Protein AF-A0A243RUV3-F1 (afdb_monomer_lite)

pLDDT: mean 86.5, std 12.76, range [37.72, 98.06]

Organism: NCBI:txid487165

Structure (mmCIF, N/CA/C/O backbone):
data_AF-A0A243RUV3-F1
#
_entry.id   AF-A0A243RUV3-F1
#
loop_
_atom_site.group_PDB
_atom_site.id
_atom_site.type_symbol
_atom_site.label_atom_id
_atom_site.label_alt_id
_atom_site.label_comp_id
_atom_site.label_asym_id
_atom_site.label_entity_id
_atom_site.label_seq_id
_atom_site.pdbx_PDB_ins_code
_atom_site.Cartn_x
_atom_site.Cartn_y
_atom_site.Cartn_z
_atom_site.occupancy
_atom_site.B_iso_or_equiv
_atom_site.auth_seq_id
_atom_site.auth_comp_id
_atom_site.auth_asym_id
_atom_site.auth_atom_id
_atom_site.pdbx_PDB_model_num
ATOM 1 N N . MET A 1 1 ? 23.366 12.377 -23.221 1.00 41.00 1 MET A N 1
ATOM 2 C CA . MET A 1 1 ? 24.002 11.424 -24.155 1.00 41.00 1 MET A CA 1
ATOM 3 C C . MET A 1 1 ? 22.939 10.445 -24.603 1.00 41.00 1 MET A C 1
ATOM 5 O O . MET A 1 1 ? 22.502 9.644 -23.792 1.00 41.00 1 MET A O 1
ATOM 9 N N . THR A 1 2 ? 22.481 10.547 -25.844 1.00 44.03 2 THR A N 1
ATOM 10 C CA . THR A 1 2 ? 21.639 9.528 -26.481 1.00 44.03 2 THR A CA 1
ATOM 11 C C . THR A 1 2 ? 22.569 8.424 -26.976 1.00 44.03 2 THR A C 1
ATOM 13 O O . THR A 1 2 ? 23.494 8.696 -27.740 1.00 44.03 2 THR A O 1
ATOM 16 N N . THR A 1 3 ? 22.408 7.205 -26.468 1.00 53.72 3 THR A N 1
ATOM 17 C CA . THR A 1 3 ? 23.190 6.041 -26.911 1.00 53.72 3 THR A CA 1
ATOM 18 C C . THR A 1 3 ? 22.533 5.416 -28.142 1.00 53.72 3 THR A C 1
ATOM 20 O O . THR A 1 3 ? 21.348 5.642 -28.381 1.00 53.72 3 THR A O 1
ATOM 23 N N . ALA A 1 4 ? 23.282 4.627 -28.922 1.00 57.22 4 ALA A N 1
ATOM 24 C CA . ALA A 1 4 ? 22.764 3.947 -30.119 1.00 57.22 4 ALA A CA 1
ATOM 25 C C . ALA A 1 4 ? 21.472 3.151 -29.833 1.00 57.22 4 ALA A C 1
ATOM 27 O O . ALA A 1 4 ? 20.513 3.256 -30.590 1.00 57.22 4 ALA A O 1
ATOM 28 N N . ALA A 1 5 ? 21.390 2.520 -28.657 1.00 56.03 5 ALA A N 1
ATOM 29 C CA . ALA A 1 5 ? 20.204 1.814 -28.168 1.00 56.03 5 ALA A CA 1
ATOM 30 C C . ALA A 1 5 ? 18.927 2.681 -28.106 1.00 56.03 5 ALA A C 1
ATOM 32 O O . ALA A 1 5 ? 17.821 2.172 -28.245 1.00 56.03 5 ALA A O 1
ATOM 33 N N . SER A 1 6 ? 19.047 4.004 -27.925 1.00 54.16 6 SER A N 1
ATOM 34 C CA . SER A 1 6 ? 17.889 4.915 -27.929 1.00 54.16 6 SER A CA 1
ATOM 35 C C . SER A 1 6 ? 17.273 5.097 -29.324 1.00 54.16 6 SER A C 1
ATOM 37 O O . SER A 1 6 ? 16.126 5.521 -29.425 1.00 54.16 6 SER A O 1
ATOM 39 N N . ALA A 1 7 ? 18.025 4.803 -30.392 1.00 54.91 7 ALA A N 1
ATOM 40 C CA . ALA A 1 7 ? 17.592 4.943 -31.784 1.00 54.91 7 ALA A CA 1
ATOM 41 C C . ALA A 1 7 ? 17.065 3.631 -32.394 1.00 54.91 7 ALA A C 1
ATOM 43 O O . ALA A 1 7 ? 16.468 3.661 -33.466 1.00 54.91 7 ALA A O 1
ATOM 44 N N . GLU A 1 8 ? 17.254 2.496 -31.717 1.00 61.12 8 GLU A N 1
ATOM 45 C CA . GLU A 1 8 ? 16.872 1.170 -32.222 1.00 61.12 8 GLU A CA 1
ATOM 46 C C . GLU A 1 8 ? 15.370 0.874 -32.080 1.00 61.12 8 GLU A C 1
ATOM 48 O O . GLU A 1 8 ? 14.877 -0.112 -32.615 1.00 61.12 8 GLU A O 1
ATOM 53 N N . GLY A 1 9 ? 14.609 1.718 -31.370 1.00 53.69 9 GLY A N 1
ATOM 54 C CA . GLY A 1 9 ? 13.151 1.579 -31.256 1.00 53.69 9 GLY A CA 1
ATOM 55 C C . GLY A 1 9 ? 12.680 0.324 -30.506 1.00 53.69 9 GLY A C 1
ATOM 56 O O . GLY A 1 9 ? 11.476 0.071 -30.440 1.00 53.69 9 GLY A O 1
ATOM 57 N N . HIS A 1 10 ? 13.594 -0.453 -29.916 1.00 58.78 10 HIS A N 1
ATOM 58 C CA . HIS A 1 10 ? 13.257 -1.662 -29.176 1.00 58.78 10 HIS A CA 1
ATOM 59 C C . HIS A 1 10 ? 12.590 -1.333 -27.840 1.00 58.78 10 HIS A C 1
ATOM 61 O O . HIS A 1 10 ? 13.180 -0.790 -26.904 1.00 58.78 10 HIS A O 1
ATOM 67 N N . LEU A 1 11 ? 11.322 -1.718 -27.745 1.00 56.41 11 LEU A N 1
ATOM 68 C CA . LEU A 1 11 ? 10.546 -1.678 -26.520 1.00 56.41 11 LEU A CA 1
ATOM 69 C C . LEU A 1 11 ? 10.925 -2.893 -25.657 1.00 56.41 11 LEU A C 1
ATOM 71 O O . LEU A 1 11 ? 10.431 -3.994 -25.878 1.00 56.41 11 LEU A O 1
ATOM 75 N N . THR A 1 12 ? 11.725 -2.687 -24.606 1.00 60.53 12 THR A N 1
ATOM 76 C CA . THR A 1 12 ? 12.103 -3.709 -23.594 1.00 60.53 12 THR A CA 1
ATOM 77 C C . THR A 1 12 ? 10.920 -4.320 -22.820 1.00 60.53 12 THR A C 1
ATOM 79 O O . THR A 1 12 ? 11.106 -5.176 -21.956 1.00 60.53 12 THR A O 1
ATOM 82 N N . TYR A 1 13 ? 9.696 -3.891 -23.129 1.00 58.69 13 TYR A N 1
ATOM 83 C CA . TYR A 1 13 ? 8.435 -4.338 -22.545 1.00 58.69 13 TYR A CA 1
ATOM 84 C C . TYR A 1 13 ? 7.962 -5.694 -23.100 1.00 58.69 13 TYR A C 1
ATOM 86 O O . TYR A 1 13 ? 7.248 -6.407 -22.400 1.00 58.69 13 TYR A O 1
ATOM 94 N N . GLY A 1 14 ? 8.314 -6.030 -24.349 1.00 67.56 14 GLY A N 1
ATOM 95 C CA . GLY A 1 14 ? 7.879 -7.256 -25.035 1.00 67.56 14 GLY A CA 1
ATOM 96 C C . GLY A 1 14 ? 8.864 -8.415 -24.889 1.00 67.56 14 GLY A C 1
ATOM 97 O O . GLY A 1 14 ? 9.911 -8.255 -24.265 1.00 67.56 14 GLY A O 1
ATOM 98 N N . SER A 1 15 ? 8.543 -9.574 -25.469 1.00 74.69 15 SER A N 1
ATOM 99 C CA . SER A 1 15 ? 9.487 -10.691 -25.625 1.00 74.69 15 SER A CA 1
ATOM 100 C C . SER A 1 15 ? 10.705 -10.275 -26.452 1.00 74.69 15 SER A C 1
ATOM 102 O O . SER A 1 15 ? 10.614 -9.371 -27.284 1.00 74.69 15 SER A O 1
ATOM 104 N N . ASP A 1 16 ? 11.846 -10.927 -26.220 1.00 80.38 16 ASP A N 1
ATOM 105 C CA . ASP A 1 16 ? 13.035 -10.677 -27.036 1.00 80.38 16 ASP A CA 1
ATOM 106 C C . ASP A 1 16 ? 12.762 -11.066 -28.502 1.00 80.38 16 ASP A C 1
ATOM 108 O O . ASP A 1 16 ? 12.071 -12.065 -28.728 1.00 80.38 16 ASP A O 1
ATOM 112 N N . PRO A 1 17 ? 13.273 -10.303 -29.486 1.00 82.12 17 PRO A N 1
ATOM 113 C CA . PRO A 1 17 ? 13.240 -10.701 -30.890 1.00 82.12 17 PRO A CA 1
ATOM 114 C C . PRO A 1 17 ? 13.829 -12.099 -31.097 1.00 82.12 17 PRO A C 1
ATOM 116 O O . PRO A 1 17 ? 14.770 -12.498 -30.401 1.00 82.12 17 PRO A O 1
ATOM 119 N N . ASP A 1 18 ? 13.310 -12.836 -32.079 1.00 83.50 18 ASP A N 1
ATOM 120 C CA . ASP A 1 18 ? 13.775 -14.198 -32.368 1.00 83.50 18 ASP A CA 1
ATOM 121 C C . ASP A 1 18 ? 15.278 -14.236 -32.709 1.00 83.50 18 ASP A C 1
ATOM 123 O O . ASP A 1 18 ? 15.975 -15.193 -32.358 1.00 83.50 18 ASP A O 1
ATOM 127 N N . ASP A 1 19 ? 15.792 -13.168 -33.321 1.00 88.19 19 ASP A N 1
ATOM 128 C CA . ASP A 1 19 ? 17.187 -12.975 -33.716 1.00 88.19 19 ASP A CA 1
ATOM 129 C C . ASP A 1 19 ? 18.068 -12.307 -32.644 1.00 88.19 19 ASP A C 1
ATOM 131 O O . ASP A 1 19 ? 19.265 -12.127 -32.871 1.00 88.19 19 ASP A O 1
ATOM 135 N N . ALA A 1 20 ? 17.526 -12.006 -31.458 1.00 84.06 20 ALA A N 1
ATOM 136 C CA . ALA A 1 20 ? 18.275 -11.338 -30.398 1.00 84.06 20 ALA A CA 1
ATOM 137 C C . ALA A 1 20 ? 19.474 -12.172 -29.926 1.00 84.06 20 ALA A C 1
ATOM 139 O O . ALA A 1 20 ? 19.337 -13.355 -29.574 1.00 84.06 20 ALA A O 1
ATOM 140 N N . THR A 1 21 ? 20.640 -11.533 -29.840 1.00 88.88 21 THR A N 1
ATOM 141 C CA . THR A 1 21 ? 21.879 -12.161 -29.372 1.00 88.88 21 THR A CA 1
ATOM 142 C C . THR A 1 21 ? 21.812 -12.503 -27.875 1.00 88.88 21 THR A C 1
ATOM 144 O O . THR A 1 21 ? 21.025 -11.920 -27.125 1.00 88.88 21 THR A O 1
ATOM 147 N N . PRO A 1 22 ? 22.659 -13.421 -27.366 1.00 90.44 22 PRO A N 1
ATOM 148 C CA . PRO A 1 22 ? 22.691 -13.730 -25.93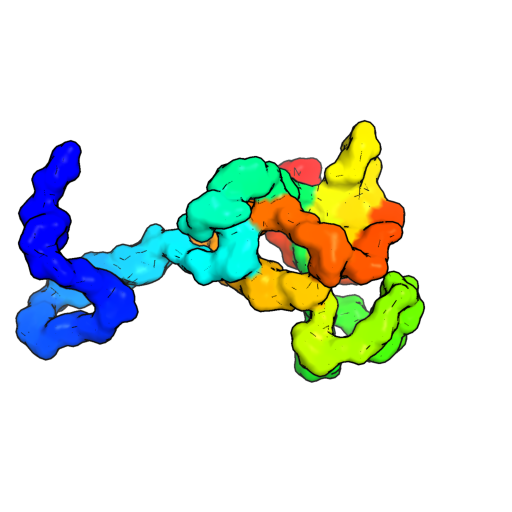4 1.00 90.44 22 PRO A CA 1
ATOM 149 C C . PRO A 1 22 ? 22.967 -12.512 -25.039 1.00 90.44 22 PRO A C 1
ATOM 151 O O . PRO A 1 22 ? 22.401 -12.416 -23.950 1.00 90.44 22 PRO A O 1
ATOM 154 N N . LEU A 1 23 ? 23.808 -11.574 -25.495 1.00 85.38 23 LEU A N 1
ATOM 155 C CA . LEU A 1 23 ? 24.090 -10.342 -24.757 1.00 85.38 23 LEU A CA 1
ATOM 156 C C . LEU A 1 23 ? 22.866 -9.421 -24.732 1.00 85.38 23 LEU A C 1
ATOM 158 O O . LEU A 1 23 ? 22.523 -8.915 -23.668 1.00 85.38 23 LEU A O 1
ATOM 162 N N . GLU A 1 24 ? 22.180 -9.246 -25.862 1.00 82.88 24 GLU A N 1
ATOM 163 C CA . GLU A 1 24 ? 20.942 -8.456 -25.936 1.00 82.88 24 GLU A CA 1
ATOM 164 C C . GLU A 1 24 ? 19.859 -9.021 -25.021 1.00 82.88 24 GLU A C 1
ATOM 166 O O . GLU A 1 24 ? 19.275 -8.278 -24.238 1.00 82.88 24 GLU A O 1
ATOM 171 N N . ARG A 1 25 ? 19.648 -10.343 -25.029 1.00 85.12 25 ARG A N 1
ATOM 172 C CA . ARG A 1 25 ? 18.694 -10.998 -24.119 1.00 85.12 25 ARG A CA 1
ATOM 173 C C . ARG A 1 25 ? 19.064 -10.777 -22.653 1.00 85.12 25 ARG A C 1
ATOM 175 O O . ARG A 1 25 ? 18.193 -10.479 -21.839 1.00 85.12 25 ARG A O 1
ATOM 182 N N . ALA A 1 26 ? 20.349 -10.876 -22.305 1.00 84.31 26 ALA A N 1
ATOM 183 C CA . ALA A 1 26 ? 20.820 -10.628 -20.943 1.00 84.31 26 ALA A CA 1
ATOM 184 C C . ALA A 1 26 ? 20.628 -9.161 -20.516 1.00 84.31 26 ALA A C 1
ATOM 186 O O . ALA A 1 26 ? 20.179 -8.898 -19.400 1.00 84.31 26 ALA A O 1
ATOM 187 N N . VAL A 1 27 ? 20.918 -8.205 -21.404 1.00 84.00 27 VAL A N 1
ATOM 188 C CA . VAL A 1 27 ? 20.706 -6.771 -21.160 1.00 84.00 27 VAL A CA 1
ATOM 189 C C . VAL A 1 27 ? 19.216 -6.448 -21.058 1.00 84.00 27 VAL A C 1
ATOM 191 O O . VAL A 1 27 ? 18.831 -5.716 -20.152 1.00 84.00 27 VAL A O 1
ATOM 194 N N . ASN A 1 28 ? 18.364 -7.026 -21.906 1.00 81.56 28 ASN A N 1
ATOM 195 C CA . ASN A 1 28 ? 16.911 -6.856 -21.840 1.00 81.56 28 ASN A CA 1
ATOM 196 C C . ASN A 1 28 ? 16.333 -7.438 -20.549 1.00 81.56 28 ASN A C 1
ATOM 198 O O . ASN A 1 28 ? 15.515 -6.789 -19.900 1.00 81.56 28 ASN A O 1
ATOM 202 N N . ALA A 1 29 ? 16.780 -8.627 -20.139 1.00 81.12 29 ALA A N 1
ATOM 203 C CA . ALA A 1 29 ? 16.393 -9.224 -18.866 1.00 81.12 29 ALA A CA 1
ATOM 204 C C . ALA A 1 29 ? 16.801 -8.327 -17.687 1.00 81.12 29 ALA A C 1
ATOM 206 O O . ALA A 1 29 ? 15.963 -7.994 -16.851 1.00 81.12 29 ALA A O 1
ATOM 207 N N . LEU A 1 30 ? 18.050 -7.849 -17.665 1.00 80.75 30 LEU A N 1
ATOM 208 C CA . LEU A 1 30 ? 18.520 -6.911 -16.646 1.00 80.75 30 LEU A CA 1
ATOM 209 C C . LEU A 1 30 ? 17.715 -5.607 -16.663 1.00 80.75 30 LEU A C 1
ATOM 211 O O . LEU A 1 30 ? 17.329 -5.112 -15.611 1.00 80.75 30 LEU A O 1
ATOM 215 N N . ALA A 1 31 ? 17.430 -5.057 -17.842 1.00 78.75 31 ALA A N 1
ATOM 216 C CA . ALA A 1 31 ? 16.652 -3.836 -17.987 1.00 78.75 31 ALA A CA 1
ATOM 217 C C . ALA A 1 31 ? 15.224 -4.003 -17.453 1.00 78.75 31 ALA A C 1
ATOM 219 O O . ALA A 1 31 ? 14.724 -3.084 -16.810 1.00 78.75 31 ALA A O 1
ATOM 220 N N . ARG A 1 32 ? 14.584 -5.162 -17.669 1.00 75.50 32 ARG A N 1
ATOM 221 C CA . ARG A 1 32 ? 13.261 -5.488 -17.107 1.00 75.50 32 ARG A CA 1
ATOM 222 C C . ARG A 1 32 ? 13.307 -5.590 -15.578 1.00 75.50 32 ARG A C 1
ATOM 224 O O . ARG A 1 32 ? 12.443 -5.018 -14.920 1.00 75.50 32 ARG A O 1
ATOM 231 N N . GLU A 1 33 ? 14.332 -6.229 -15.015 1.00 72.38 33 GLU A N 1
ATOM 232 C CA . GLU A 1 33 ? 14.500 -6.366 -13.557 1.00 72.38 33 GLU A CA 1
ATOM 233 C C . GLU A 1 33 ? 14.864 -5.043 -12.862 1.00 72.38 33 GLU A C 1
ATOM 235 O O . GLU A 1 33 ? 14.368 -4.719 -11.780 1.00 72.38 33 GLU A O 1
ATOM 240 N N . VAL A 1 34 ? 15.701 -4.226 -13.504 1.00 71.38 34 VAL A N 1
ATOM 241 C CA . VAL A 1 34 ? 16.138 -2.906 -13.019 1.00 71.38 34 VAL A CA 1
ATOM 242 C C . VAL A 1 34 ? 15.124 -1.818 -13.393 1.00 71.38 34 VAL A C 1
ATOM 244 O O . VAL A 1 34 ? 15.339 -0.631 -13.131 1.00 71.38 34 VAL A O 1
ATOM 247 N N . ARG A 1 35 ? 13.970 -2.173 -13.951 1.00 72.44 35 ARG A N 1
ATOM 248 C CA . ARG A 1 35 ? 12.933 -1.191 -14.227 1.00 72.44 35 ARG A CA 1
ATOM 249 C C . ARG A 1 35 ? 12.144 -0.839 -12.972 1.00 72.44 35 ARG A C 1
ATOM 251 O O . ARG A 1 35 ? 11.942 -1.655 -12.074 1.00 72.44 35 ARG A O 1
ATOM 258 N N . HIS A 1 36 ? 11.678 0.402 -12.915 1.00 70.00 36 HIS A N 1
ATOM 259 C CA . HIS A 1 36 ? 10.619 0.778 -11.992 1.00 70.00 36 HIS A CA 1
ATOM 260 C C . HIS A 1 36 ? 9.320 0.066 -12.399 1.00 70.00 36 HIS A C 1
ATOM 262 O O . HIS A 1 36 ? 8.911 0.136 -13.560 1.00 70.00 36 HIS A O 1
ATOM 268 N N . TYR A 1 37 ? 8.706 -0.658 -11.462 1.00 80.69 37 TYR A N 1
ATOM 269 C CA . TYR A 1 37 ? 7.400 -1.267 -11.688 1.00 80.69 37 TYR A CA 1
ATOM 270 C C . TYR A 1 37 ? 6.342 -0.182 -11.505 1.00 80.69 37 TYR A C 1
ATOM 272 O O . TYR A 1 37 ? 6.151 0.286 -10.384 1.00 80.69 37 TYR A O 1
ATOM 280 N N . HIS A 1 38 ? 5.690 0.223 -12.591 1.00 86.12 38 HIS A N 1
ATOM 281 C CA . HIS A 1 38 ? 4.627 1.218 -12.526 1.00 86.12 38 HIS A CA 1
ATOM 282 C C . HIS A 1 38 ? 3.350 0.620 -11.939 1.00 86.12 38 HIS A C 1
ATOM 284 O O . HIS A 1 38 ? 3.009 -0.534 -12.213 1.00 86.12 38 HIS A O 1
ATOM 290 N N . PHE A 1 39 ? 2.641 1.400 -11.132 1.00 88.75 39 PHE A N 1
ATOM 291 C CA . PHE A 1 39 ? 1.387 0.986 -10.508 1.00 88.75 39 PHE A CA 1
ATOM 292 C C . PHE A 1 39 ? 0.409 2.160 -10.398 1.00 88.75 39 PHE A C 1
ATOM 294 O O . PHE A 1 39 ? 0.843 3.307 -10.359 1.00 88.75 39 PHE A O 1
ATOM 301 N N . PRO A 1 40 ? -0.913 1.912 -10.326 1.00 90.00 40 PRO A N 1
ATOM 302 C CA . PRO A 1 40 ? -1.881 2.995 -10.169 1.00 90.00 40 PRO A CA 1
ATOM 303 C C . PRO A 1 40 ? -1.568 3.821 -8.920 1.00 90.00 40 PRO A C 1
ATOM 305 O O . PRO A 1 40 ? -1.493 3.251 -7.831 1.00 90.00 40 PRO A O 1
ATOM 308 N N . GLY A 1 41 ? -1.404 5.136 -9.043 1.00 89.12 41 GLY A N 1
ATOM 309 C CA . GLY A 1 41 ? -1.015 5.984 -7.920 1.00 89.12 41 GLY A CA 1
ATOM 310 C C . GLY A 1 41 ? 0.490 6.020 -7.635 1.00 89.12 41 GLY A C 1
ATOM 311 O O . GLY A 1 41 ? 0.873 6.382 -6.523 1.00 89.12 41 GLY A O 1
ATOM 312 N N . ASP A 1 42 ? 1.344 5.640 -8.586 1.00 89.44 42 ASP A N 1
ATOM 313 C CA . ASP A 1 42 ? 2.797 5.840 -8.508 1.00 89.44 42 ASP A CA 1
ATOM 314 C C . ASP A 1 42 ? 3.239 7.268 -8.885 1.00 89.44 42 ASP A C 1
ATOM 316 O O . ASP A 1 42 ? 4.420 7.591 -8.749 1.00 89.44 42 ASP A O 1
ATOM 320 N N . GLY A 1 43 ? 2.307 8.128 -9.321 1.00 87.44 43 GLY A N 1
ATOM 321 C CA . GLY A 1 43 ? 2.583 9.519 -9.683 1.00 87.44 43 GLY A CA 1
ATOM 322 C C . GLY A 1 43 ? 3.125 9.712 -11.099 1.00 87.44 43 GLY A C 1
ATOM 323 O O . GLY A 1 43 ? 3.541 10.815 -11.436 1.00 87.44 43 GLY A O 1
ATOM 324 N N . CYS A 1 44 ? 3.151 8.666 -11.930 1.00 86.38 44 CYS A N 1
ATOM 325 C CA . CYS A 1 44 ? 3.692 8.750 -13.290 1.00 86.38 44 CYS A CA 1
ATOM 326 C C . CYS A 1 44 ? 2.673 9.227 -14.334 1.00 86.38 44 CYS A C 1
ATOM 328 O O . CYS A 1 44 ? 3.048 9.497 -15.476 1.00 86.38 44 CYS A O 1
ATOM 330 N N . LEU A 1 45 ? 1.392 9.305 -13.970 1.00 86.25 45 LEU A N 1
ATOM 331 C CA . LEU A 1 45 ? 0.354 9.865 -14.830 1.00 86.25 45 LEU A CA 1
ATOM 332 C C . LEU A 1 45 ? 0.342 11.402 -14.723 1.00 86.25 45 LEU A C 1
ATOM 334 O O . LEU A 1 45 ? 0.502 11.913 -13.613 1.00 86.25 45 LEU A O 1
ATOM 338 N N . PRO A 1 46 ? 0.107 12.149 -15.822 1.00 84.00 46 PRO A N 1
ATOM 339 C CA . PRO A 1 46 ? 0.060 13.616 -15.791 1.00 84.00 46 PRO A CA 1
ATOM 340 C C . PRO A 1 46 ? -0.928 14.177 -14.760 1.00 84.00 46 PRO A C 1
ATOM 342 O O . PRO A 1 46 ? -0.654 15.171 -14.098 1.00 84.00 46 PRO A O 1
ATOM 345 N N . GLU A 1 47 ? -2.071 13.518 -14.569 1.00 84.88 47 GLU A N 1
ATOM 346 C CA . GLU A 1 47 ? -3.069 13.888 -13.561 1.00 84.88 47 GLU A CA 1
ATOM 347 C C . GLU A 1 47 ? -2.625 13.639 -12.105 1.00 84.88 47 GLU A C 1
ATOM 349 O O . GLU A 1 47 ? -3.289 14.083 -11.164 1.00 84.88 47 GLU A O 1
ATOM 354 N N . GLU A 1 48 ? -1.521 12.920 -11.897 1.00 86.62 48 GLU A N 1
ATOM 355 C CA . GLU A 1 48 ? -0.956 12.607 -10.584 1.00 86.62 48 GLU A CA 1
ATOM 356 C C . GLU A 1 48 ? 0.349 13.349 -10.280 1.00 86.62 48 GLU A C 1
ATOM 358 O O . GLU A 1 48 ? 0.777 13.326 -9.128 1.00 86.62 48 GLU A O 1
ATOM 363 N N . GLU A 1 49 ? 0.935 14.038 -11.261 1.00 81.62 49 GLU A N 1
ATOM 364 C CA . GLU A 1 49 ? 2.252 14.684 -11.163 1.00 81.62 49 GLU A CA 1
ATOM 365 C C . GLU A 1 49 ? 2.330 15.694 -10.004 1.00 81.62 49 GLU A C 1
ATOM 367 O O . GLU A 1 49 ? 3.299 15.713 -9.244 1.00 81.62 49 GLU A O 1
ATOM 372 N N . ASP A 1 50 ? 1.261 16.467 -9.796 1.00 87.50 50 ASP A N 1
ATOM 373 C CA . ASP A 1 50 ? 1.175 17.465 -8.724 1.00 87.50 50 ASP A CA 1
ATOM 374 C C . ASP A 1 50 ? 0.675 16.893 -7.384 1.00 87.50 50 ASP A C 1
ATOM 376 O O . ASP A 1 50 ? 0.625 17.601 -6.369 1.00 87.50 50 ASP A O 1
ATOM 380 N N . ARG A 1 51 ? 0.261 15.618 -7.337 1.00 90.00 51 ARG A N 1
ATOM 381 C CA . ARG A 1 51 ? -0.272 15.022 -6.105 1.00 90.00 51 ARG A CA 1
ATOM 382 C C . ARG A 1 51 ? 0.886 14.668 -5.167 1.00 90.00 51 ARG A C 1
ATOM 384 O O . ARG A 1 51 ? 1.763 13.887 -5.529 1.00 90.00 51 ARG A O 1
ATOM 391 N N . PRO A 1 52 ? 0.883 15.159 -3.914 1.00 92.50 52 PRO A N 1
ATOM 392 C CA . PRO A 1 52 ? 1.966 14.873 -2.982 1.00 92.50 52 PRO A CA 1
ATOM 393 C C . PRO A 1 52 ? 2.015 13.382 -2.653 1.00 92.50 52 PRO A C 1
ATOM 395 O O . PRO A 1 52 ? 0.974 12.742 -2.503 1.00 92.50 52 PRO A O 1
ATOM 398 N N . THR A 1 53 ? 3.212 12.829 -2.478 1.00 93.44 53 THR A N 1
ATOM 399 C CA . THR A 1 53 ? 3.387 11.440 -2.036 1.00 93.44 53 THR A CA 1
ATOM 400 C C . THR A 1 53 ? 3.152 11.282 -0.539 1.00 93.44 53 THR A C 1
ATOM 402 O O . THR A 1 53 ? 3.390 12.197 0.254 1.00 93.44 53 THR A O 1
ATOM 405 N N . VAL A 1 54 ? 2.699 10.096 -0.133 1.00 93.94 54 VAL A N 1
ATOM 406 C CA . VAL A 1 54 ? 2.531 9.743 1.282 1.00 93.94 54 VAL A CA 1
ATOM 407 C C . VAL A 1 54 ? 3.675 8.843 1.702 1.00 93.94 54 VAL A C 1
ATOM 409 O O . VAL A 1 54 ? 3.787 7.704 1.257 1.00 93.94 54 VAL A O 1
ATOM 412 N N . ARG A 1 55 ? 4.512 9.335 2.617 1.00 93.31 55 ARG A N 1
ATOM 413 C CA . ARG A 1 55 ? 5.525 8.495 3.260 1.00 93.31 55 ARG A CA 1
ATOM 414 C C . ARG A 1 55 ? 4.834 7.470 4.145 1.00 93.31 55 ARG A C 1
ATOM 416 O O . ARG A 1 55 ? 4.084 7.821 5.055 1.00 93.31 55 ARG A O 1
ATOM 423 N N . LEU A 1 56 ? 5.111 6.203 3.887 1.00 95.44 56 LEU A N 1
ATOM 424 C CA . LEU A 1 56 ? 4.531 5.089 4.623 1.00 95.44 56 LEU A CA 1
ATOM 425 C C . LEU A 1 56 ? 5.580 4.524 5.568 1.00 95.44 56 LEU A C 1
ATOM 427 O O . LEU A 1 56 ? 6.728 4.353 5.172 1.00 95.44 56 LEU A O 1
ATOM 431 N N . ALA A 1 57 ? 5.193 4.231 6.803 1.00 95.00 57 ALA A N 1
ATOM 432 C CA . ALA A 1 57 ? 5.979 3.407 7.714 1.00 95.00 57 ALA A CA 1
ATOM 433 C C . ALA A 1 57 ? 5.897 1.935 7.296 1.00 95.00 57 ALA A C 1
ATOM 435 O O . ALA A 1 57 ? 6.882 1.206 7.319 1.00 95.00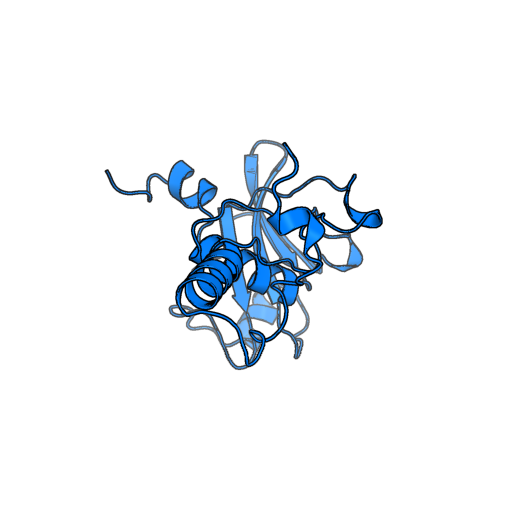 57 ALA A O 1
ATOM 436 N N . GLY A 1 58 ? 4.719 1.513 6.853 1.00 95.75 58 GLY A N 1
ATOM 437 C CA . GLY A 1 58 ? 4.481 0.175 6.351 1.00 95.75 58 GLY A CA 1
ATOM 438 C C . GLY A 1 58 ? 3.054 0.022 5.864 1.00 95.75 58 GLY A C 1
ATOM 439 O O . GLY A 1 58 ? 2.236 0.939 5.982 1.00 95.75 58 GLY A O 1
ATOM 440 N N . VAL A 1 59 ? 2.762 -1.142 5.306 1.00 97.06 59 VAL A N 1
ATOM 441 C CA . VAL A 1 59 ? 1.439 -1.464 4.783 1.00 97.06 59 VAL A CA 1
ATOM 442 C C . VAL A 1 59 ? 0.981 -2.846 5.218 1.00 97.06 59 VAL A C 1
ATOM 444 O O . VAL A 1 59 ? 1.789 -3.735 5.491 1.00 97.06 59 VAL A O 1
ATOM 447 N N . VAL A 1 60 ? -0.334 -3.021 5.253 1.00 96.50 60 VAL A N 1
ATOM 448 C CA . VAL A 1 60 ? -1.001 -4.313 5.423 1.00 96.50 60 VAL A CA 1
ATOM 449 C C . VAL A 1 60 ? -1.973 -4.486 4.265 1.00 96.50 60 VAL A C 1
ATOM 451 O O . VAL A 1 60 ? -2.671 -3.539 3.913 1.00 96.50 60 VAL A O 1
ATOM 454 N N . VAL A 1 61 ? -2.044 -5.676 3.675 1.00 96.31 61 VAL A N 1
ATOM 455 C CA . VAL A 1 61 ? -3.061 -6.003 2.669 1.00 96.31 61 VAL A CA 1
ATOM 456 C C . VAL A 1 61 ? -3.973 -7.074 3.246 1.00 96.31 61 VAL A C 1
ATOM 458 O O . VAL A 1 61 ? -3.507 -8.150 3.606 1.00 96.31 61 VAL A O 1
ATOM 461 N N . LEU A 1 62 ? -5.261 -6.763 3.346 1.00 96.25 62 LEU A N 1
ATOM 462 C CA . LEU A 1 62 ? -6.297 -7.652 3.856 1.00 96.25 62 LEU A CA 1
ATOM 463 C C . LEU A 1 62 ? -7.152 -8.129 2.688 1.00 96.25 62 LEU A C 1
ATOM 465 O O . LEU A 1 62 ? -7.740 -7.309 1.982 1.00 96.25 62 LEU A O 1
ATOM 469 N N . ARG A 1 63 ? -7.236 -9.444 2.490 1.00 95.62 63 ARG A N 1
ATOM 470 C CA . ARG A 1 63 ? -8.087 -10.060 1.468 1.00 95.62 63 ARG A CA 1
ATOM 471 C C . ARG A 1 63 ? -8.832 -11.258 2.044 1.00 95.62 63 ARG A C 1
ATOM 473 O O . ARG A 1 63 ? -8.209 -11.999 2.804 1.00 95.62 63 ARG A O 1
ATOM 480 N N . PRO A 1 64 ? -10.068 -11.531 1.584 1.00 93.12 64 PRO A N 1
ATOM 481 C CA . PRO A 1 64 ? -10.838 -12.700 2.016 1.00 93.12 64 PRO A CA 1
ATOM 482 C C . PRO A 1 64 ? -10.045 -14.016 1.969 1.00 93.12 64 PRO A C 1
ATOM 484 O O . PRO A 1 64 ? -10.081 -14.805 2.904 1.00 93.12 64 PRO A O 1
ATOM 487 N N . ALA A 1 65 ? -9.274 -14.233 0.898 1.00 88.75 65 ALA A N 1
ATOM 488 C CA . ALA A 1 65 ? -8.520 -15.470 0.678 1.00 88.75 65 ALA A CA 1
ATOM 489 C C . ALA A 1 65 ? -7.038 -15.404 1.095 1.00 88.75 65 ALA A C 1
ATOM 491 O O . ALA A 1 65 ? -6.315 -16.385 0.942 1.00 88.75 65 ALA A O 1
ATOM 492 N N . SER A 1 66 ? -6.545 -14.249 1.550 1.00 87.31 66 SER A N 1
ATOM 493 C CA . SER A 1 66 ? -5.111 -14.034 1.775 1.00 87.31 66 SER A CA 1
ATOM 494 C C . SER A 1 66 ? -4.890 -12.991 2.863 1.00 87.31 66 SER A C 1
ATOM 496 O O . SER A 1 66 ? -4.542 -11.841 2.581 1.00 87.31 66 SER A O 1
ATOM 498 N N . MET A 1 67 ? -5.091 -13.410 4.109 1.00 92.75 67 MET A N 1
ATOM 499 C CA . MET A 1 67 ? -4.791 -12.596 5.283 1.00 92.75 67 MET A CA 1
ATOM 500 C C . MET A 1 67 ? -3.286 -12.614 5.605 1.00 92.75 67 MET A C 1
ATOM 502 O O . MET A 1 67 ? -2.615 -13.614 5.337 1.00 92.75 67 MET A O 1
ATOM 506 N N . PRO A 1 68 ? -2.729 -11.526 6.171 1.00 89.94 68 PRO A N 1
ATOM 507 C CA . PRO A 1 68 ? -1.329 -11.481 6.577 1.00 89.94 68 PRO A CA 1
ATOM 508 C C . PRO A 1 68 ? -0.984 -12.561 7.606 1.00 89.94 68 PRO A C 1
ATOM 510 O O . PRO A 1 68 ? -1.706 -12.761 8.585 1.00 89.94 68 PRO A O 1
ATOM 513 N N . SER A 1 69 ? 0.173 -13.202 7.437 1.00 84.88 69 SER A N 1
ATOM 514 C CA . SER A 1 69 ? 0.697 -14.159 8.414 1.00 84.88 69 SER A CA 1
ATOM 515 C C . SER A 1 69 ? 0.828 -13.519 9.801 1.00 84.88 69 SER A C 1
ATOM 517 O O . SER A 1 69 ? 1.419 -12.450 9.949 1.00 84.88 69 SER A O 1
ATOM 519 N N . GLY A 1 70 ? 0.298 -14.190 10.826 1.00 84.56 70 GLY A N 1
ATOM 520 C CA . GLY A 1 70 ? 0.307 -13.715 12.215 1.00 84.56 70 GLY A CA 1
ATOM 521 C C . GLY A 1 70 ? -0.975 -13.000 12.649 1.00 84.56 70 GLY A C 1
ATOM 522 O O . GLY A 1 70 ? -1.152 -12.761 13.842 1.00 84.56 70 GLY A O 1
ATOM 523 N N . MET A 1 71 ? -1.889 -12.708 11.721 1.00 87.38 71 MET A N 1
ATOM 524 C CA . MET A 1 71 ? -3.240 -12.257 12.043 1.00 87.38 71 MET A CA 1
ATOM 525 C C . MET A 1 71 ? -4.138 -13.474 12.314 1.00 87.38 71 MET A C 1
ATOM 527 O O . MET A 1 71 ? -4.228 -14.372 11.483 1.00 87.38 71 MET A O 1
ATOM 531 N N . GLN A 1 72 ? -4.748 -13.523 13.502 1.00 88.31 72 GLN A N 1
ATOM 532 C CA . GLN A 1 72 ? -5.643 -14.619 13.912 1.00 88.31 72 GLN A CA 1
ATOM 533 C C . GLN A 1 72 ? -7.109 -14.353 13.548 1.00 88.31 72 GLN A C 1
ATOM 535 O O . GLN A 1 72 ? -7.901 -15.288 13.504 1.00 88.31 72 GLN A O 1
ATOM 540 N N . GLU A 1 73 ? -7.469 -13.088 13.313 1.00 92.31 73 GLU A N 1
ATOM 541 C CA . GLU A 1 73 ? -8.810 -12.708 12.863 1.00 92.31 73 GLU A CA 1
ATOM 542 C C . GLU A 1 73 ? -9.020 -13.063 11.385 1.00 92.31 73 GLU A C 1
ATOM 544 O O . GLU A 1 73 ? -8.104 -12.994 10.558 1.00 92.31 73 GLU A O 1
ATOM 549 N N . THR A 1 74 ? -10.257 -13.418 11.062 1.00 95.19 74 THR A N 1
ATOM 550 C CA . THR A 1 74 ? -10.748 -13.553 9.689 1.00 95.19 74 THR A CA 1
ATOM 551 C C . THR A 1 74 ? -10.825 -12.190 8.996 1.00 95.19 74 THR A C 1
ATOM 553 O O . THR A 1 74 ? -10.769 -11.132 9.632 1.00 95.19 74 THR A O 1
ATOM 556 N N . TYR A 1 75 ? -10.958 -12.193 7.668 1.00 96.62 75 TYR A N 1
ATOM 557 C CA . TYR A 1 75 ? -11.099 -10.956 6.901 1.00 96.62 75 TYR A CA 1
ATOM 558 C C . TYR A 1 75 ? -12.332 -10.149 7.335 1.00 96.62 75 TYR A C 1
ATOM 560 O O . TYR A 1 75 ? -12.264 -8.927 7.474 1.00 96.62 75 TYR A O 1
ATOM 568 N N . GLU A 1 76 ? -13.445 -10.828 7.594 1.00 96.62 76 GLU A N 1
ATOM 569 C CA . GLU A 1 76 ? -14.710 -10.230 8.008 1.00 96.62 76 GLU A CA 1
ATOM 570 C C . GLU A 1 76 ? -14.600 -9.600 9.402 1.00 96.62 76 GLU A C 1
ATOM 572 O O . GLU A 1 76 ? -15.017 -8.457 9.595 1.00 96.62 76 GLU A O 1
ATOM 577 N N . GLU A 1 77 ? -13.975 -10.294 10.356 1.00 96.31 77 GLU A N 1
ATOM 578 C CA . GLU A 1 77 ? -13.700 -9.756 11.695 1.00 96.31 77 GLU A CA 1
ATOM 579 C C . GLU A 1 77 ? -12.797 -8.517 11.630 1.00 96.31 77 GLU A C 1
ATOM 581 O O . GLU A 1 77 ? -13.095 -7.501 12.266 1.00 96.31 77 GLU A O 1
ATOM 586 N N . ALA A 1 78 ? -11.753 -8.555 10.793 1.00 96.00 78 ALA A N 1
ATOM 587 C CA . ALA A 1 78 ? -10.881 -7.408 10.570 1.00 96.00 78 ALA A CA 1
ATOM 588 C C . ALA A 1 78 ? -11.656 -6.213 9.989 1.00 96.00 78 ALA A C 1
ATOM 590 O O . ALA A 1 78 ? -11.461 -5.080 10.434 1.00 96.00 78 ALA A O 1
ATOM 591 N N . CYS A 1 79 ? -12.565 -6.443 9.035 1.00 97.00 79 CYS A N 1
ATOM 592 C CA . CYS A 1 79 ? -13.410 -5.390 8.463 1.00 97.00 79 CYS A CA 1
ATOM 593 C C . CYS A 1 79 ? -14.333 -4.761 9.515 1.00 97.00 79 CYS A C 1
ATOM 595 O O . CYS A 1 79 ? -14.397 -3.533 9.616 1.00 97.00 79 CYS A O 1
ATOM 597 N N . VAL A 1 80 ? -14.972 -5.583 10.356 1.00 96.94 80 VAL A N 1
ATOM 598 C CA . VAL A 1 80 ? -15.815 -5.110 11.467 1.00 96.94 80 VAL A CA 1
ATOM 599 C C . VAL A 1 80 ? -15.002 -4.258 12.440 1.00 96.94 80 VAL A C 1
ATOM 601 O O . VAL A 1 80 ? -15.410 -3.144 12.768 1.00 96.94 80 VAL A O 1
ATOM 604 N N . ARG A 1 81 ? -13.819 -4.728 12.853 1.00 95.12 81 ARG A N 1
ATOM 605 C CA . ARG A 1 81 ? -12.911 -3.987 13.743 1.00 95.12 81 ARG A CA 1
ATOM 606 C C . ARG A 1 81 ? -12.473 -2.651 13.141 1.00 95.12 81 ARG A C 1
ATOM 608 O O . ARG A 1 81 ? -12.324 -1.665 13.860 1.00 95.12 81 ARG A O 1
ATOM 615 N N . LEU A 1 82 ? -12.244 -2.619 11.831 1.00 96.12 82 LEU A N 1
ATOM 616 C CA . LEU A 1 82 ? -11.845 -1.421 11.098 1.00 96.12 82 LEU A CA 1
ATOM 617 C C . LEU A 1 82 ? -13.016 -0.474 10.801 1.00 96.12 82 LEU A C 1
ATOM 619 O O . LEU A 1 82 ? -12.760 0.652 10.372 1.00 96.12 82 LEU A O 1
ATOM 623 N N . GLY A 1 83 ? -14.264 -0.895 11.032 1.00 96.94 83 GLY A N 1
ATOM 624 C CA . GLY A 1 83 ? -15.458 -0.103 10.739 1.00 96.94 83 GLY A CA 1
ATOM 625 C C . GLY A 1 83 ? -15.699 0.083 9.240 1.00 96.94 83 GLY A C 1
ATOM 626 O O . GLY A 1 83 ? -16.139 1.153 8.817 1.00 96.94 83 GLY A O 1
ATOM 627 N N . VAL A 1 84 ? -15.362 -0.927 8.434 1.00 97.44 84 VAL A N 1
ATOM 628 C CA . VAL A 1 84 ? -15.544 -0.922 6.977 1.00 97.44 84 VAL A CA 1
ATOM 629 C C . VAL A 1 84 ? -16.366 -2.119 6.525 1.00 97.44 84 VAL A C 1
ATOM 631 O O . VAL A 1 84 ? -16.354 -3.177 7.150 1.00 97.44 84 VAL A O 1
ATOM 634 N N . GLU A 1 85 ? -17.069 -1.958 5.410 1.00 97.12 85 GLU A N 1
ATOM 635 C CA . GLU A 1 85 ? -17.755 -3.071 4.762 1.00 97.12 85 GLU A CA 1
ATOM 636 C C . GLU A 1 85 ? -16.736 -4.020 4.115 1.00 97.12 85 GLU A C 1
ATOM 638 O O . GLU A 1 85 ? -15.730 -3.586 3.540 1.00 97.12 85 GLU A O 1
ATOM 643 N N . ALA A 1 86 ? -16.987 -5.324 4.222 1.00 96.81 86 ALA A N 1
ATOM 644 C CA . ALA A 1 86 ? -16.178 -6.342 3.568 1.00 96.81 86 ALA A CA 1
ATOM 645 C C . ALA A 1 86 ? -16.312 -6.223 2.042 1.00 96.81 86 ALA A C 1
ATOM 647 O O . ALA A 1 86 ? -17.405 -6.056 1.506 1.00 96.81 86 ALA A O 1
ATOM 648 N N . ARG A 1 87 ? -15.187 -6.318 1.334 1.00 96.00 87 ARG A N 1
ATOM 649 C CA . ARG A 1 87 ? -15.112 -6.170 -0.122 1.00 96.00 87 ARG A CA 1
ATOM 650 C C . ARG A 1 87 ? -14.375 -7.341 -0.743 1.00 96.00 87 ARG A C 1
ATOM 652 O O . ARG A 1 87 ? -13.395 -7.831 -0.187 1.00 96.00 87 ARG A O 1
ATOM 659 N N . ALA A 1 88 ? -14.796 -7.738 -1.940 1.00 95.19 88 ALA A N 1
ATOM 660 C CA . ALA A 1 88 ? -14.142 -8.815 -2.677 1.00 95.19 88 ALA A CA 1
ATOM 661 C C . ALA A 1 88 ? -12.678 -8.477 -3.012 1.00 95.19 88 ALA A C 1
ATOM 663 O O . ALA A 1 88 ? -11.810 -9.344 -2.923 1.00 95.19 88 ALA A O 1
ATOM 664 N N . GLU A 1 89 ? -12.386 -7.211 -3.336 1.00 95.06 89 GLU A N 1
ATOM 665 C CA . GLU A 1 89 ? -11.020 -6.770 -3.651 1.00 95.06 89 GLU A CA 1
ATOM 666 C C . GLU A 1 89 ? -10.117 -6.691 -2.410 1.00 95.06 89 GLU A C 1
ATOM 668 O O . GLU A 1 89 ? -8.889 -6.714 -2.531 1.00 95.06 89 GLU A O 1
ATOM 673 N N . GLY A 1 90 ? -10.714 -6.615 -1.217 1.00 97.06 90 GLY A N 1
ATOM 674 C CA . GLY A 1 90 ? -10.009 -6.407 0.038 1.00 97.06 90 GLY A CA 1
ATOM 675 C C . GLY A 1 90 ? -9.811 -4.935 0.413 1.00 97.06 90 GLY A C 1
ATOM 676 O O . GLY A 1 90 ? -10.393 -4.015 -0.169 1.00 97.06 90 GLY A O 1
ATOM 677 N N . TRP A 1 91 ? -8.957 -4.725 1.413 1.00 97.81 91 TRP A N 1
ATOM 678 C CA . TRP A 1 91 ? -8.551 -3.413 1.917 1.00 97.81 91 TRP A CA 1
ATOM 679 C C . TRP A 1 91 ? -7.035 -3.349 2.073 1.00 97.81 91 TRP A C 1
ATOM 681 O O . TRP A 1 91 ? -6.392 -4.342 2.414 1.00 97.81 91 TRP A O 1
ATOM 691 N N . ALA A 1 92 ? -6.459 -2.169 1.870 1.00 97.56 92 ALA A N 1
ATOM 692 C CA . ALA A 1 92 ? -5.084 -1.895 2.256 1.00 97.56 92 ALA A CA 1
ATOM 693 C C . ALA A 1 92 ? -5.055 -0.965 3.469 1.00 97.56 92 ALA A C 1
ATOM 695 O O . ALA A 1 92 ? -5.826 -0.012 3.557 1.00 97.56 92 ALA A O 1
ATOM 696 N N . LEU A 1 93 ? -4.161 -1.241 4.412 1.00 97.75 93 LEU A N 1
ATOM 697 C CA . LEU A 1 93 ? -3.894 -0.381 5.557 1.00 97.75 93 LEU A CA 1
ATOM 698 C C . LEU A 1 93 ? -2.567 0.317 5.328 1.00 97.75 93 LEU A C 1
ATOM 700 O O . LEU A 1 93 ? -1.533 -0.336 5.199 1.00 97.75 93 LEU A O 1
ATOM 704 N N . TRP A 1 94 ? -2.598 1.639 5.262 1.00 97.69 94 TRP A N 1
ATOM 705 C CA . TRP A 1 94 ? -1.423 2.477 5.081 1.00 97.69 94 TRP A CA 1
ATOM 706 C C . TRP A 1 94 ? -1.050 3.099 6.418 1.00 97.69 94 TRP A C 1
ATOM 708 O O . TRP A 1 94 ? -1.707 4.028 6.891 1.00 97.69 94 TRP A O 1
ATOM 718 N N . ASN A 1 95 ? 0.005 2.573 7.037 1.00 96.94 95 ASN A N 1
ATOM 719 C CA . ASN A 1 95 ? 0.551 3.110 8.275 1.00 96.94 95 ASN A CA 1
ATOM 720 C C . ASN A 1 95 ? 1.467 4.286 7.940 1.00 96.94 95 ASN A C 1
ATOM 722 O O . ASN A 1 95 ? 2.459 4.130 7.229 1.00 96.94 95 ASN A O 1
ATOM 726 N N . THR A 1 96 ? 1.138 5.470 8.442 1.00 95.62 96 THR A N 1
ATOM 727 C CA . THR A 1 96 ? 1.817 6.732 8.127 1.00 95.62 96 THR A CA 1
ATOM 728 C C . THR A 1 96 ? 1.850 7.657 9.348 1.00 95.62 96 THR A C 1
ATOM 730 O O . THR A 1 96 ? 1.462 7.274 10.457 1.00 95.62 96 THR A O 1
ATOM 733 N N . TRP A 1 97 ? 2.336 8.878 9.159 1.00 93.25 97 TRP A N 1
ATOM 734 C CA . TRP A 1 97 ? 2.348 9.927 10.163 1.00 93.25 97 TRP A CA 1
ATOM 735 C C . TRP A 1 97 ? 1.343 11.014 9.782 1.00 93.25 97 TRP A C 1
ATOM 737 O O . TRP A 1 97 ? 1.426 11.614 8.713 1.00 93.25 97 TRP A O 1
ATOM 747 N N . GLY A 1 98 ? 0.391 11.273 10.671 1.00 89.19 98 GLY A N 1
ATOM 748 C CA . GLY A 1 98 ? -0.508 12.414 10.592 1.00 89.19 98 GLY A CA 1
ATOM 749 C C . GLY A 1 98 ? 0.175 13.726 10.992 1.00 89.19 98 GLY A C 1
ATOM 750 O O . GLY A 1 98 ? 1.389 13.809 11.207 1.00 89.19 98 GLY A O 1
ATOM 751 N N . LYS A 1 99 ? -0.634 14.782 11.136 1.00 84.69 99 LYS A N 1
ATOM 752 C CA . LYS A 1 99 ? -0.156 16.099 11.585 1.00 84.69 99 LYS A CA 1
ATOM 753 C C . LYS A 1 99 ? 0.572 15.983 12.930 1.00 84.69 99 LYS A C 1
ATOM 755 O O . LYS A 1 99 ? 0.114 15.287 13.832 1.00 84.69 99 LYS A O 1
ATOM 760 N N . GLY A 1 100 ? 1.708 16.667 13.052 1.00 85.19 100 GLY A N 1
ATOM 761 C CA . GLY A 1 100 ? 2.529 16.635 14.266 1.00 85.19 100 GLY A CA 1
ATOM 762 C C . GLY A 1 100 ? 3.250 15.304 14.519 1.00 85.19 100 GLY A C 1
ATOM 763 O O . GLY A 1 100 ? 3.722 15.088 15.628 1.00 85.19 100 GLY A O 1
ATOM 764 N N . GLY A 1 101 ? 3.332 14.407 13.527 1.00 87.31 101 GLY A N 1
ATOM 765 C CA . GLY A 1 101 ? 4.046 13.132 13.658 1.00 87.31 101 GLY A CA 1
ATOM 766 C C . GLY A 1 101 ? 3.255 12.031 14.371 1.00 87.31 101 GLY A C 1
ATOM 767 O O . GLY A 1 101 ? 3.823 10.990 14.703 1.00 87.31 101 GLY A O 1
ATOM 768 N N . ALA A 1 102 ? 1.955 12.230 14.610 1.00 92.62 102 ALA A N 1
ATOM 769 C CA . ALA A 1 102 ? 1.099 11.210 15.208 1.00 92.62 102 ALA A CA 1
ATOM 770 C C . ALA A 1 102 ? 1.034 9.967 14.309 1.00 92.62 102 ALA A C 1
ATOM 772 O O . ALA A 1 102 ? 0.868 10.084 13.099 1.00 92.62 102 ALA A O 1
ATOM 773 N N . ARG A 1 103 ? 1.142 8.767 14.883 1.00 95.62 103 ARG A N 1
ATOM 774 C CA . ARG A 1 103 ? 1.002 7.517 14.122 1.00 95.62 103 ARG A CA 1
ATOM 775 C C . ARG A 1 103 ? -0.453 7.330 13.720 1.00 95.62 103 ARG A C 1
ATOM 777 O O . ARG A 1 103 ? -1.328 7.400 14.578 1.00 95.62 103 ARG A O 1
ATOM 784 N N . VAL A 1 104 ? -0.697 7.090 12.439 1.00 96.81 104 VAL A N 1
ATOM 785 C CA . VAL A 1 104 ? -2.042 6.969 11.871 1.00 96.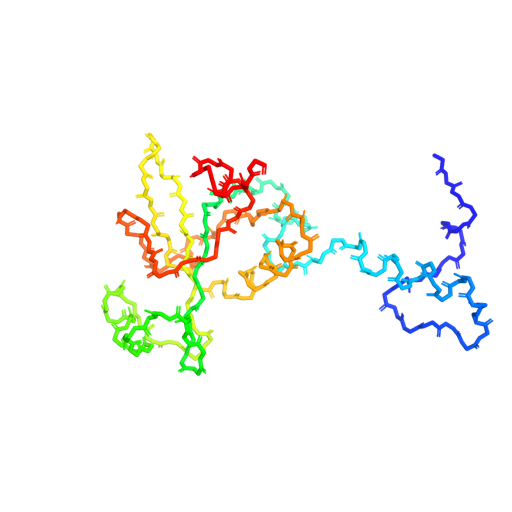81 104 VAL A CA 1
ATOM 786 C C . VAL A 1 104 ? -2.080 5.813 10.878 1.00 96.81 104 VAL A C 1
ATOM 788 O O . VAL A 1 104 ? -1.113 5.580 10.154 1.00 96.81 104 VAL A O 1
ATOM 791 N N . THR A 1 105 ? -3.210 5.115 10.824 1.00 97.88 105 THR A N 1
ATOM 792 C CA . THR A 1 105 ? -3.513 4.095 9.819 1.00 97.88 105 THR A CA 1
ATOM 793 C C . THR A 1 105 ? -4.642 4.589 8.928 1.00 97.88 105 THR A C 1
ATOM 795 O O . THR A 1 105 ? -5.726 4.896 9.421 1.00 97.88 105 THR A O 1
ATOM 798 N N . MET A 1 106 ? -4.423 4.632 7.619 1.00 97.88 106 MET A N 1
ATOM 799 C CA . MET A 1 106 ? -5.480 4.888 6.640 1.00 97.88 106 MET A CA 1
ATOM 800 C C . MET A 1 106 ? -5.977 3.556 6.075 1.00 97.88 106 MET A C 1
ATOM 802 O O . MET A 1 106 ? -5.175 2.768 5.580 1.00 97.88 106 MET A O 1
ATOM 806 N N . VAL A 1 107 ? -7.284 3.304 6.133 1.00 98.06 107 VAL A N 1
ATOM 807 C CA . VAL A 1 107 ? -7.925 2.162 5.465 1.00 98.06 107 VAL A CA 1
ATOM 808 C C . VAL A 1 107 ? -8.297 2.609 4.060 1.00 98.06 107 VAL A C 1
ATOM 810 O O . VAL A 1 107 ? -9.171 3.463 3.901 1.00 98.06 107 VAL A O 1
ATOM 813 N N . VAL A 1 108 ? -7.613 2.079 3.048 1.00 97.94 108 VAL A N 1
ATOM 814 C CA . VAL A 1 108 ? -7.746 2.526 1.660 1.00 97.94 108 VAL A CA 1
ATOM 815 C C . VAL A 1 108 ? -8.202 1.412 0.728 1.00 97.94 108 VAL A C 1
ATOM 817 O O . VAL A 1 108 ? -7.800 0.254 0.859 1.00 97.94 108 VAL A O 1
ATOM 820 N N . SER A 1 109 ? -9.043 1.767 -0.242 1.00 97.19 109 SER A N 1
ATOM 821 C CA . SER A 1 109 ? -9.591 0.837 -1.233 1.00 97.19 109 SER A CA 1
ATOM 822 C C . SER A 1 109 ? -8.581 0.432 -2.311 1.00 97.19 109 SER A C 1
ATOM 824 O O . SER A 1 109 ? -8.810 -0.554 -3.012 1.00 97.19 109 SER A O 1
ATOM 826 N N . SER A 1 110 ? -7.463 1.156 -2.415 1.00 94.94 110 SER A N 1
ATOM 827 C CA . SER A 1 110 ? -6.401 1.007 -3.418 1.00 94.94 110 SER A CA 1
ATOM 828 C C . SER A 1 110 ? -5.467 -0.179 -3.140 1.00 94.94 110 SER A C 1
ATOM 830 O O . SER A 1 110 ? -4.269 -0.034 -2.871 1.00 94.94 110 SER A O 1
ATOM 832 N N . VAL A 1 111 ? -6.026 -1.384 -3.197 1.00 95.94 111 VAL A N 1
ATOM 833 C CA . VAL A 1 111 ? -5.286 -2.631 -2.976 1.00 95.94 111 VAL A CA 1
ATOM 834 C C . VAL A 1 111 ? -4.206 -2.839 -4.046 1.00 95.94 111 VAL A C 1
ATOM 836 O O . VAL A 1 111 ? -3.069 -3.161 -3.703 1.00 95.94 111 VAL A O 1
ATOM 839 N N . ASP A 1 112 ? -4.511 -2.580 -5.318 1.00 93.56 112 ASP A N 1
ATOM 840 C CA . ASP A 1 112 ? -3.562 -2.773 -6.425 1.00 93.56 112 ASP A CA 1
ATOM 841 C C . ASP A 1 112 ? -2.377 -1.805 -6.361 1.00 93.56 112 ASP A C 1
ATOM 843 O O . ASP A 1 112 ? -1.231 -2.223 -6.539 1.00 93.56 112 ASP A O 1
ATOM 847 N N . THR A 1 113 ? -2.625 -0.542 -5.991 1.00 94.88 113 THR A N 1
ATOM 848 C CA . THR A 1 113 ? -1.574 0.435 -5.656 1.00 94.88 113 THR A CA 1
ATOM 849 C C . THR A 1 113 ? -0.630 -0.129 -4.599 1.00 94.88 113 THR A C 1
ATOM 851 O O . THR A 1 113 ? 0.589 -0.056 -4.731 1.00 94.88 113 THR A O 1
ATOM 854 N N . THR A 1 114 ? -1.188 -0.745 -3.556 1.00 95.56 114 THR A N 1
ATOM 855 C CA . THR A 1 114 ? -0.408 -1.290 -2.439 1.00 95.56 114 THR A CA 1
ATOM 856 C C . THR A 1 114 ? 0.396 -2.522 -2.848 1.00 95.56 114 THR A C 1
ATOM 858 O O . THR A 1 114 ? 1.540 -2.676 -2.428 1.00 95.56 114 THR A O 1
ATOM 861 N N . VAL A 1 115 ? -0.154 -3.390 -3.702 1.00 94.38 115 VAL A N 1
ATOM 862 C CA . VAL A 1 115 ? 0.594 -4.527 -4.259 1.00 94.38 115 VAL A CA 1
ATOM 863 C C . VAL A 1 115 ? 1.746 -4.052 -5.143 1.00 94.38 115 VAL A C 1
ATOM 865 O O . VAL A 1 115 ? 2.857 -4.562 -5.011 1.00 94.38 115 VAL A O 1
ATOM 868 N N . GLY A 1 116 ? 1.517 -3.063 -6.009 1.00 93.06 116 GLY A N 1
ATOM 869 C CA . GLY A 1 116 ? 2.570 -2.493 -6.852 1.00 93.06 116 GLY A CA 1
ATOM 870 C C . GLY A 1 116 ? 3.670 -1.793 -6.052 1.00 93.06 116 GLY A C 1
ATOM 871 O O . GLY A 1 116 ? 4.860 -1.937 -6.350 1.00 93.06 116 GLY A O 1
ATOM 872 N N . LEU A 1 117 ? 3.289 -1.113 -4.973 1.00 93.94 117 LEU A N 1
ATOM 873 C CA . LEU A 1 117 ? 4.215 -0.549 -3.998 1.00 93.94 117 LEU A CA 1
ATOM 874 C C . LEU A 1 117 ? 5.084 -1.637 -3.347 1.00 93.94 117 LEU A C 1
ATOM 876 O O . LEU A 1 117 ? 6.311 -1.538 -3.368 1.00 93.94 117 LEU A O 1
ATOM 880 N N . LEU A 1 118 ? 4.465 -2.704 -2.829 1.00 93.12 118 LEU A N 1
ATOM 881 C CA . LEU A 1 118 ? 5.172 -3.845 -2.235 1.00 93.12 118 LEU A CA 1
ATOM 882 C C . LEU A 1 118 ? 6.120 -4.517 -3.237 1.00 93.12 118 LEU A C 1
ATOM 884 O O . LEU A 1 118 ? 7.233 -4.890 -2.874 1.00 93.12 118 LEU A O 1
ATOM 888 N N . ALA A 1 119 ? 5.718 -4.620 -4.505 1.00 90.75 119 ALA A N 1
ATOM 889 C CA . ALA A 1 119 ? 6.551 -5.161 -5.573 1.00 90.75 119 ALA A CA 1
ATOM 890 C C . ALA A 1 119 ? 7.817 -4.317 -5.816 1.00 90.75 119 ALA A C 1
ATOM 892 O O . ALA A 1 119 ? 8.879 -4.873 -6.104 1.00 90.75 119 ALA A O 1
ATOM 893 N N . ASN A 1 120 ? 7.736 -2.990 -5.684 1.00 89.62 120 ASN A N 1
ATOM 894 C CA . ASN A 1 120 ? 8.910 -2.119 -5.750 1.00 89.62 120 ASN A CA 1
ATOM 895 C C . ASN A 1 120 ? 9.786 -2.241 -4.495 1.00 89.62 120 ASN A C 1
ATOM 897 O O . ASN A 1 120 ? 11.006 -2.352 -4.620 1.00 89.62 120 ASN A O 1
ATOM 901 N N . TRP A 1 121 ? 9.188 -2.277 -3.301 1.00 91.12 121 TRP A N 1
ATOM 902 C CA . TRP A 1 121 ? 9.936 -2.434 -2.046 1.00 91.12 121 TRP A CA 1
ATOM 903 C C . TRP A 1 121 ? 10.688 -3.763 -1.983 1.00 91.12 121 TRP A C 1
ATOM 905 O O . TRP A 1 121 ? 11.856 -3.781 -1.606 1.00 91.12 121 TRP A O 1
ATOM 915 N N . ALA A 1 122 ? 10.073 -4.859 -2.436 1.00 87.19 122 ALA A N 1
ATOM 916 C CA . ALA A 1 122 ? 10.721 -6.169 -2.533 1.00 87.19 122 ALA A CA 1
ATOM 917 C C . ALA A 1 122 ? 11.939 -6.171 -3.478 1.00 87.19 122 ALA A C 1
ATOM 919 O O . ALA A 1 122 ? 12.840 -6.989 -3.322 1.00 87.19 122 ALA A O 1
ATOM 920 N N . ARG A 1 123 ? 11.992 -5.231 -4.431 1.00 83.50 123 ARG A N 1
ATOM 921 C CA . ARG A 1 123 ? 13.130 -4.996 -5.336 1.00 83.50 123 ARG A CA 1
ATOM 922 C C . ARG A 1 123 ? 14.121 -3.956 -4.797 1.00 83.50 123 ARG A C 1
ATOM 924 O O . ARG A 1 123 ? 14.961 -3.466 -5.547 1.00 83.50 123 ARG A O 1
ATOM 931 N N . GLY A 1 124 ? 14.002 -3.570 -3.526 1.00 82.44 124 GLY A N 1
ATOM 932 C CA . GLY A 1 124 ? 14.875 -2.589 -2.881 1.00 82.44 124 GLY A CA 1
ATOM 933 C C . GLY A 1 124 ? 14.652 -1.145 -3.338 1.00 82.44 124 GLY A C 1
ATOM 934 O O . GLY A 1 124 ? 15.513 -0.296 -3.122 1.00 82.44 124 GLY A O 1
ATOM 935 N N . ARG A 1 125 ? 13.522 -0.836 -3.988 1.00 83.81 125 ARG A N 1
ATOM 936 C CA . ARG A 1 125 ? 13.221 0.530 -4.437 1.00 83.81 125 ARG A CA 1
ATOM 937 C C . ARG A 1 125 ? 12.429 1.283 -3.387 1.00 83.81 125 ARG A C 1
ATOM 939 O O . ARG A 1 125 ? 11.308 0.904 -3.058 1.00 83.81 125 ARG A O 1
ATOM 946 N N . THR A 1 126 ? 12.965 2.411 -2.944 1.00 88.81 126 THR A N 1
ATOM 947 C CA . THR A 1 126 ? 12.274 3.317 -2.024 1.00 88.81 126 THR A CA 1
ATOM 948 C C . THR A 1 126 ? 11.323 4.230 -2.792 1.00 88.81 126 THR A C 1
ATOM 950 O O . THR A 1 126 ? 11.677 5.348 -3.156 1.00 88.81 126 THR A O 1
ATOM 953 N N . VAL A 1 127 ? 10.112 3.739 -3.053 1.00 90.19 127 VAL A N 1
ATOM 954 C CA . VAL A 1 127 ? 9.029 4.510 -3.687 1.00 90.19 127 VAL A CA 1
ATOM 955 C C . VAL A 1 127 ? 7.826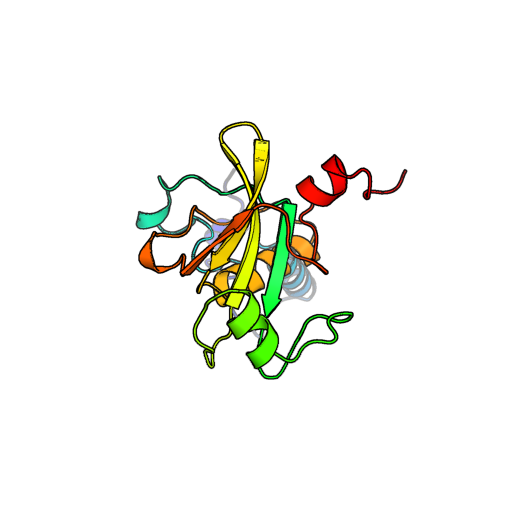 4.623 -2.763 1.00 90.19 127 VAL A C 1
ATOM 957 O O . VAL A 1 127 ? 7.668 3.818 -1.845 1.00 90.19 127 VAL A O 1
ATOM 960 N N . TYR A 1 128 ? 6.988 5.626 -3.003 1.00 93.69 128 TYR A N 1
ATOM 961 C CA . TYR A 1 128 ? 5.788 5.907 -2.221 1.00 93.69 128 TYR A CA 1
ATOM 962 C C . TYR A 1 128 ? 4.639 6.264 -3.155 1.00 93.69 128 TYR A C 1
ATOM 964 O O . TYR A 1 128 ? 4.887 6.914 -4.170 1.00 93.69 128 TYR A O 1
ATOM 972 N N . PRO A 1 129 ? 3.400 5.874 -2.823 1.00 94.88 129 PRO A N 1
ATOM 973 C CA . PRO A 1 129 ? 2.253 6.246 -3.627 1.00 94.88 129 PRO A CA 1
ATOM 974 C C . PRO A 1 129 ? 1.931 7.734 -3.455 1.00 94.88 129 PRO A C 1
ATOM 976 O O . PRO A 1 129 ? 2.232 8.342 -2.416 1.00 94.88 129 PRO A O 1
ATOM 979 N N . VAL A 1 130 ? 1.257 8.311 -4.445 1.00 95.56 130 VAL A N 1
ATOM 980 C CA . VAL A 1 130 ? 0.598 9.609 -4.283 1.00 95.56 130 VAL A CA 1
ATOM 981 C C . VAL A 1 130 ? -0.502 9.527 -3.224 1.00 95.56 130 VAL A C 1
ATOM 983 O O . VAL A 1 130 ? -1.060 8.465 -2.935 1.00 95.56 130 VAL A O 1
ATOM 986 N N . THR A 1 131 ? -0.823 10.671 -2.624 1.00 94.19 131 THR A N 1
ATOM 987 C CA . THR A 1 131 ? -1.862 10.782 -1.596 1.00 94.19 131 THR A CA 1
ATOM 988 C C . THR A 1 131 ? -3.182 10.277 -2.154 1.00 94.19 131 THR A C 1
ATOM 990 O O . THR A 1 131 ? -3.614 10.792 -3.189 1.00 94.19 131 THR A O 1
ATOM 993 N N . PRO A 1 132 ? -3.833 9.293 -1.507 1.00 94.38 132 PRO A N 1
ATOM 994 C CA . PRO A 1 132 ? -5.056 8.712 -2.029 1.00 94.38 132 PRO A CA 1
ATOM 995 C C . PRO A 1 132 ? -6.144 9.783 -2.046 1.00 94.38 132 PRO A C 1
ATOM 997 O O . PRO A 1 132 ? -6.200 10.647 -1.165 1.00 94.38 132 PRO A O 1
ATOM 1000 N N . VAL A 1 133 ? -6.999 9.752 -3.064 1.00 93.56 133 VAL A N 1
ATOM 1001 C CA . VAL A 1 133 ? -8.124 10.691 -3.119 1.00 93.56 133 VAL A CA 1
ATOM 1002 C C . VAL A 1 133 ? -9.126 10.371 -2.000 1.00 93.56 133 VAL A C 1
ATOM 1004 O O . VAL A 1 133 ? -9.183 9.224 -1.552 1.00 93.56 133 VAL A O 1
ATOM 1007 N N . PRO A 1 134 ? -9.954 11.329 -1.543 1.00 94.19 134 PRO A N 1
ATOM 1008 C CA . PRO A 1 134 ? -10.873 11.094 -0.426 1.00 94.19 134 PRO A CA 1
ATOM 1009 C C . PRO A 1 134 ? -11.797 9.883 -0.611 1.00 94.19 134 PRO A C 1
ATOM 1011 O O . PRO A 1 134 ? -12.038 9.158 0.344 1.00 94.19 134 PRO A O 1
ATOM 1014 N N . SER A 1 135 ? -12.251 9.610 -1.839 1.00 94.75 135 SER A N 1
ATOM 1015 C CA . SER A 1 135 ? -13.093 8.445 -2.154 1.00 94.75 135 SER A CA 1
ATOM 1016 C C . SER A 1 135 ? -12.374 7.100 -2.017 1.00 94.75 135 SER A C 1
ATOM 1018 O O . SER A 1 135 ? -13.026 6.061 -1.941 1.00 94.75 135 SER A O 1
ATOM 1020 N N . GLN A 1 136 ? -11.040 7.100 -1.983 1.00 95.94 136 GLN A N 1
ATOM 1021 C CA . GLN A 1 136 ? -10.244 5.903 -1.738 1.00 95.94 136 GLN A CA 1
ATOM 1022 C C . GLN A 1 136 ? -10.030 5.637 -0.247 1.00 95.94 136 GLN A C 1
ATOM 1024 O O . GLN A 1 136 ? -9.628 4.532 0.102 1.00 95.94 136 GLN A O 1
ATOM 1029 N N . ILE A 1 137 ? -10.277 6.610 0.634 1.00 97.38 137 ILE A N 1
ATOM 1030 C CA . ILE A 1 137 ? -10.068 6.479 2.079 1.00 97.38 137 ILE A CA 1
ATOM 1031 C C . ILE A 1 137 ? -11.405 6.130 2.731 1.00 97.38 137 ILE A C 1
ATOM 1033 O O . ILE A 1 137 ? -12.308 6.958 2.790 1.00 97.38 137 ILE A O 1
ATOM 1037 N N . ALA A 1 138 ? -11.524 4.914 3.255 1.00 97.75 138 ALA A N 1
ATOM 1038 C CA . ALA A 1 138 ? -12.731 4.480 3.948 1.00 97.75 138 ALA A CA 1
AT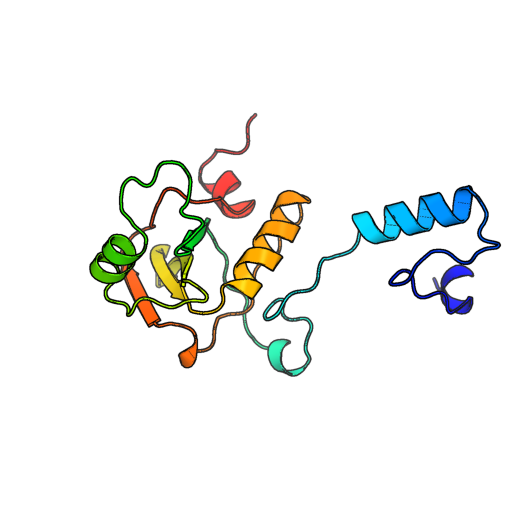OM 1039 C C . ALA A 1 138 ? -12.747 4.927 5.413 1.00 97.75 138 ALA A C 1
ATOM 1041 O O . ALA A 1 138 ? -13.771 5.384 5.909 1.00 97.75 138 ALA A O 1
ATOM 1042 N N . GLN A 1 139 ? -11.614 4.792 6.107 1.00 97.56 139 GLN A N 1
ATOM 1043 C CA . GLN A 1 139 ? -11.475 5.135 7.524 1.00 97.56 139 GLN A CA 1
ATOM 1044 C C . GLN A 1 139 ? -10.052 5.596 7.843 1.00 97.56 139 GLN A C 1
ATOM 1046 O O . GLN A 1 139 ? -9.094 5.241 7.151 1.00 97.56 139 GLN A O 1
ATOM 1051 N N . ILE A 1 140 ? -9.909 6.356 8.929 1.00 96.88 140 ILE A N 1
ATOM 1052 C CA . ILE A 1 140 ? -8.615 6.759 9.484 1.00 96.88 140 ILE A CA 1
ATOM 1053 C C . ILE A 1 140 ? -8.601 6.430 10.976 1.00 96.88 140 ILE A C 1
ATOM 1055 O O . ILE A 1 140 ? -9.420 6.937 11.738 1.00 96.88 140 ILE A O 1
ATOM 1059 N N . HIS A 1 141 ? -7.637 5.615 11.394 1.00 97.06 141 HIS A N 1
ATOM 1060 C CA . HIS A 1 141 ? -7.469 5.164 12.775 1.00 97.06 141 HIS A CA 1
ATOM 1061 C C . HIS A 1 141 ? -6.202 5.748 13.397 1.00 97.06 141 HIS A C 1
ATOM 1063 O O . HIS A 1 141 ? -5.194 5.948 12.717 1.00 97.06 141 HIS A O 1
ATOM 1069 N N . GLN A 1 142 ? -6.238 6.002 14.704 1.00 96.19 142 GLN A N 1
ATOM 1070 C CA . GLN A 1 142 ? -5.049 6.394 15.462 1.00 96.19 142 GLN A CA 1
ATOM 1071 C C . GLN A 1 142 ? -4.176 5.172 15.765 1.00 96.19 142 GLN A C 1
ATOM 1073 O O . GLN A 1 142 ? -4.682 4.096 16.078 1.00 96.19 142 GLN A O 1
ATOM 1078 N N . GLY A 1 143 ? -2.859 5.355 15.707 1.00 95.31 143 GLY A N 1
ATOM 1079 C CA . GLY A 1 143 ? -1.880 4.276 15.821 1.00 95.31 143 GLY A CA 1
ATOM 1080 C C . GLY A 1 143 ? -1.598 3.578 14.489 1.00 95.31 143 GLY A C 1
ATOM 1081 O O . GLY A 1 143 ? -2.192 3.894 13.458 1.00 95.31 143 GLY A O 1
ATOM 1082 N N . TRP A 1 144 ? -0.650 2.641 14.511 1.00 94.94 144 TRP A N 1
ATOM 1083 C CA . TRP A 1 144 ? -0.332 1.778 13.371 1.00 94.94 144 TRP A CA 1
ATOM 1084 C C . TRP A 1 144 ? -0.946 0.399 13.553 1.00 94.94 144 TRP A C 1
ATOM 1086 O O . TRP A 1 144 ? -0.817 -0.198 14.622 1.00 94.94 144 TRP A O 1
ATOM 1096 N N . ALA A 1 145 ? -1.565 -0.112 12.495 1.00 91.88 145 ALA A N 1
ATOM 1097 C CA . ALA A 1 145 ? -2.044 -1.482 12.434 1.00 91.88 145 ALA A CA 1
ATOM 1098 C C . ALA A 1 145 ? -0.887 -2.455 12.163 1.00 91.88 145 ALA A C 1
ATOM 1100 O O . ALA A 1 145 ? 0.043 -2.145 11.417 1.00 91.88 145 ALA A O 1
ATOM 1101 N N . GLY A 1 146 ? -0.954 -3.653 12.740 1.00 85.12 146 GLY A N 1
ATOM 1102 C CA . GLY A 1 146 ? 0.015 -4.719 12.503 1.00 85.12 146 GLY A CA 1
ATOM 1103 C C . GLY A 1 146 ? -0.644 -6.102 12.487 1.00 85.12 146 GLY A C 1
ATOM 1104 O O . GLY A 1 146 ? -1.814 -6.210 12.858 1.00 85.12 146 GLY A O 1
ATOM 1105 N N . PRO A 1 147 ? 0.094 -7.153 12.086 1.00 89.62 147 PRO A N 1
ATOM 1106 C CA . PRO A 1 147 ? 1.459 -7.121 11.540 1.00 89.62 147 PRO A CA 1
ATOM 1107 C C . PRO A 1 147 ? 1.522 -6.452 10.151 1.00 89.62 147 PRO A C 1
ATOM 1109 O O . PRO A 1 147 ? 0.583 -6.565 9.368 1.00 89.62 147 PRO A O 1
ATOM 1112 N N . MET A 1 148 ? 2.609 -5.725 9.856 1.00 92.06 148 MET A N 1
ATOM 1113 C CA . MET A 1 148 ? 2.776 -4.945 8.616 1.00 92.06 148 MET A CA 1
ATOM 1114 C C . MET A 1 148 ? 4.087 -5.258 7.897 1.00 92.06 148 MET A C 1
ATOM 1116 O O . MET A 1 148 ? 5.078 -5.624 8.527 1.00 92.06 148 MET A O 1
ATOM 1120 N N . THR A 1 149 ? 4.114 -5.030 6.587 1.00 93.56 149 THR A N 1
ATOM 1121 C CA . THR A 1 149 ? 5.356 -4.947 5.817 1.00 93.56 149 THR A CA 1
ATOM 1122 C C . THR A 1 149 ? 5.882 -3.521 5.887 1.00 93.56 149 THR A C 1
ATOM 1124 O O . THR A 1 149 ? 5.210 -2.591 5.441 1.00 93.56 149 THR A O 1
ATOM 1127 N N . PHE A 1 150 ? 7.072 -3.340 6.455 1.00 93.38 150 PHE A N 1
ATOM 1128 C CA . PHE A 1 150 ? 7.697 -2.025 6.564 1.00 93.38 150 PHE A CA 1
ATOM 1129 C C . PHE A 1 150 ? 8.162 -1.505 5.204 1.00 93.38 150 PHE A C 1
ATOM 1131 O O . PHE A 1 150 ? 8.630 -2.267 4.357 1.00 93.38 150 PHE A O 1
ATOM 1138 N N . SER A 1 151 ? 8.058 -0.191 5.020 1.00 91.38 151 SER A N 1
ATOM 1139 C CA . SER A 1 151 ? 8.778 0.488 3.946 1.00 91.38 151 SER A CA 1
ATOM 1140 C C . SER A 1 151 ? 10.270 0.568 4.287 1.00 91.38 151 SER A C 1
ATOM 1142 O O . SER A 1 151 ? 10.622 0.462 5.467 1.00 91.38 151 SER A O 1
ATOM 1144 N N . PRO A 1 152 ? 11.153 0.840 3.310 1.00 85.06 152 PRO A N 1
ATOM 1145 C CA . PRO A 1 152 ? 12.560 1.115 3.600 1.00 85.06 152 PRO A CA 1
ATOM 1146 C C . PRO A 1 152 ? 12.745 2.219 4.657 1.00 85.06 152 PRO A C 1
ATOM 1148 O O . PRO A 1 152 ? 13.444 2.015 5.643 1.00 85.06 152 PRO A O 1
ATOM 1151 N N . LEU A 1 153 ? 12.018 3.338 4.537 1.00 81.81 153 LEU A N 1
ATOM 1152 C CA . LEU A 1 153 ? 12.059 4.425 5.526 1.00 81.81 153 LEU A CA 1
ATOM 1153 C C . LEU A 1 153 ? 11.524 3.994 6.894 1.00 81.81 153 LEU A C 1
ATOM 1155 O O . LEU A 1 153 ? 12.058 4.398 7.922 1.00 81.81 153 LEU A O 1
ATOM 1159 N N . GLY A 1 154 ? 10.442 3.217 6.925 1.00 82.69 154 GLY A N 1
ATOM 1160 C CA . GLY A 1 154 ? 9.866 2.720 8.169 1.00 82.69 154 GLY A CA 1
ATOM 1161 C C . GLY A 1 154 ? 10.822 1.781 8.894 1.00 82.69 154 GLY A C 1
ATOM 1162 O O . GLY A 1 154 ? 10.969 1.884 10.109 1.00 82.69 154 GLY A O 1
ATOM 1163 N N . ALA A 1 155 ? 11.517 0.920 8.149 1.00 85.56 155 ALA A N 1
ATOM 1164 C CA . ALA A 1 155 ? 12.553 0.052 8.687 1.00 85.56 155 ALA A CA 1
ATOM 1165 C C . ALA A 1 155 ? 13.743 0.860 9.232 1.00 85.56 155 ALA A C 1
ATOM 1167 O O . ALA A 1 155 ? 14.177 0.600 10.353 1.00 85.56 155 ALA A O 1
ATOM 1168 N N . GLU A 1 156 ? 14.219 1.871 8.495 1.00 81.94 156 GLU A N 1
ATOM 1169 C CA . GLU A 1 156 ? 15.297 2.770 8.938 1.00 81.94 156 GLU A CA 1
ATOM 1170 C C . GLU A 1 156 ? 14.923 3.519 10.224 1.00 81.94 156 GLU A C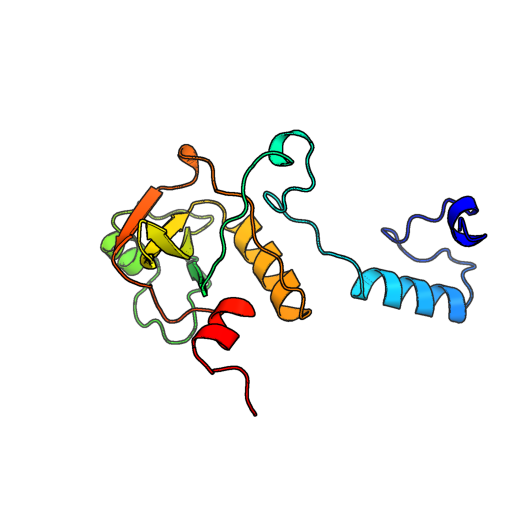 1
ATOM 1172 O O . GLU A 1 156 ? 15.660 3.493 11.207 1.00 81.94 156 GLU A O 1
ATOM 1177 N N . GLN A 1 157 ? 13.747 4.155 10.260 1.00 80.62 157 GLN A N 1
ATOM 1178 C CA . GLN A 1 157 ? 13.303 4.937 11.419 1.00 80.62 157 GLN A CA 1
ATOM 1179 C C . GLN A 1 157 ? 13.071 4.092 12.674 1.00 80.62 157 GLN A C 1
ATOM 1181 O O . GLN A 1 157 ? 13.142 4.613 13.787 1.00 80.62 157 GLN A O 1
ATOM 1186 N N . LEU A 1 158 ? 12.777 2.804 12.506 1.00 78.38 158 LEU A N 1
ATOM 1187 C CA . LEU A 1 158 ? 12.607 1.861 13.607 1.00 78.38 158 LEU A CA 1
ATOM 1188 C C . LEU A 1 158 ? 13.900 1.114 13.961 1.00 78.38 158 LEU A C 1
ATOM 1190 O O . LEU A 1 158 ? 13.870 0.275 14.859 1.00 78.38 158 LEU A O 1
ATOM 1194 N N . GLY A 1 159 ? 15.019 1.402 13.286 1.00 76.31 159 GLY A N 1
ATOM 1195 C CA . GLY A 1 159 ? 16.293 0.714 13.511 1.00 76.31 159 GLY A CA 1
ATOM 1196 C C . GLY A 1 159 ? 16.245 -0.779 13.172 1.00 76.31 159 GLY A C 1
ATOM 1197 O O . GLY A 1 159 ? 16.981 -1.566 13.758 1.00 76.31 159 GLY A O 1
ATOM 1198 N N . LEU A 1 160 ? 15.347 -1.177 12.266 1.00 74.12 160 LEU A N 1
ATOM 1199 C CA . LEU A 1 160 ? 15.163 -2.562 11.818 1.00 74.12 160 LEU A CA 1
ATOM 1200 C C . LEU A 1 160 ? 16.068 -2.916 10.631 1.00 74.12 160 LEU A C 1
ATOM 1202 O O . LEU A 1 160 ? 16.200 -4.087 10.281 1.00 74.12 160 LEU A O 1
ATOM 1206 N N . THR A 1 161 ? 16.695 -1.918 10.007 1.00 64.88 161 THR A N 1
ATOM 1207 C CA . THR A 1 161 ? 17.804 -2.124 9.076 1.00 64.88 161 THR A CA 1
ATOM 1208 C C . THR A 1 161 ? 19.042 -2.496 9.891 1.00 64.88 161 THR A C 1
ATOM 1210 O O . THR A 1 161 ? 19.543 -1.670 10.652 1.00 64.88 161 THR A O 1
ATOM 1213 N N . GLY A 1 162 ? 19.483 -3.752 9.788 1.00 52.59 162 GLY A N 1
ATOM 1214 C CA . GLY A 1 162 ? 20.631 -4.273 10.532 1.00 52.59 162 GLY A CA 1
ATOM 1215 C C . GLY A 1 162 ? 21.910 -3.447 10.346 1.00 52.59 162 GLY A C 1
ATOM 1216 O O . GLY A 1 162 ? 22.122 -2.855 9.287 1.00 52.59 162 GLY A O 1
ATOM 1217 N N . GLN A 1 163 ? 22.724 -3.420 11.407 1.00 37.72 163 GLN A N 1
ATOM 1218 C CA . GLN A 1 163 ? 24.149 -3.069 11.365 1.00 37.72 163 GLN A CA 1
ATOM 1219 C C . GLN A 1 163 ? 24.931 -4.041 10.480 1.00 37.72 163 GLN A C 1
ATOM 1221 O O . GLN A 1 163 ? 24.547 -5.235 10.450 1.00 37.72 163 GLN A O 1
#

Radius of gyration: 19.1 Å; chains: 1; bounding box: 42×33×50 Å

Sequence (163 aa):
MTTAASAEGHLTYGSDPDDATPLERAVNALAREVRHYHFPGDGCLPEEEDRPTVRLAGVVVLRPASMPSGMQETYEEACVRLGVEARAEGWALWNTWGKGGARVTMVVSSVDTTVGLLANWARGRTVYPVTPVPSQIAQIHQGWAGPMTFSPLGAEQLGLTGQ

Foldseek 3Di:
DQDPVNVPPDDLPDDDPPPDDPVRNVVSVVCVLPDQQDFVQLQPDPVSVPFAFFDFQFKAWQAQVDHDPPDPDGSCRVCVVQVHDDDRQGWMWTFGADPPRFTKIFTFPPNRRRVSVVVCQVSVHQGTGGDDDPVGTPDMDGHGDDDTGGGPVSCVVVVVPDD

Secondary structure (DSSP, 8-state):
---GGGTS---TTSPPPTT--HHHHHHHHHHHHTS----TTSS-SGGGTTSPB--EEEEEEE-TT-PPTT--S-HHHHHHHHT----TT-EEEEEEE-GGG-EEEEEES-HHHHHHHHHHHHTT----PBPPPGGGEEEEEES--SS-EEPHHHHHHTT-S--